Protein AF-A0A653P2T2-F1 (afdb_monomer_lite)

pLDDT: mean 90.84, std 6.9, range [52.91, 98.12]

Sequence (109 aa):
MTDQFEPTPGQPYGKCNDCGAVIDSQADGRKHMSETFEQAKAEGRSKGHSISVLNPSREGRIQNAVDRIVQDAIDDALEDLEDLDLDDDEIGEALVWHSSFRDAWDAKS

Secondary structure (DSSP, 8-state):
--GGGSPPTT--SEEETTT--EE-SHHHHHHHHHHHHHHHHHTT-S----EEESS--HHHHHHHHHHHHHHHHHHHHHHHHHTT---HHHHHHHGGG-HHHHHHHHHH-

Foldseek 3Di:
DPCQLAFDPPAAQWAWPPPGDTHRDPVSVVVQQVVQCVVCVVVVHRHGIDIDGDTHHSVVSVVVVVVVVVVVVLVVVLVVLVVPPDDLVVSLVVCPVVVVSNVVSVVVD

Radius of gyration: 19.9 Å; chains: 1; bounding box: 49×20×48 Å

Structure (mmCIF, N/CA/C/O backbone):
data_AF-A0A653P2T2-F1
#
_entry.id   AF-A0A653P2T2-F1
#
loop_
_atom_site.group_PDB
_atom_site.id
_atom_site.type_symbol
_atom_site.label_atom_id
_atom_site.label_alt_id
_atom_site.label_comp_id
_atom_site.label_asym_id
_atom_site.label_entity_id
_atom_site.label_seq_id
_atom_site.pdbx_PDB_ins_code
_atom_site.Cartn_x
_atom_site.Cartn_y
_atom_site.Cartn_z
_atom_site.occupancy
_atom_site.B_iso_or_equiv
_atom_site.auth_seq_id
_atom_site.auth_comp_id
_atom_site.auth_asym_id
_atom_site.auth_atom_id
_atom_site.pdbx_PDB_model_num
ATOM 1 N N . MET A 1 1 ? -22.996 -1.561 -17.467 1.00 52.91 1 MET A N 1
ATOM 2 C CA . MET A 1 1 ? -22.301 -0.786 -16.418 1.00 52.91 1 MET A CA 1
ATOM 3 C C . MET A 1 1 ? -21.228 -1.687 -15.843 1.00 52.91 1 MET A C 1
ATOM 5 O O . MET A 1 1 ? -21.464 -2.884 -15.757 1.00 52.91 1 MET A O 1
ATOM 9 N N . THR A 1 2 ? -20.033 -1.169 -15.569 1.00 64.19 2 THR A N 1
ATOM 10 C CA . THR A 1 2 ? -18.940 -1.976 -15.011 1.00 64.19 2 THR A CA 1
ATOM 11 C C . THR A 1 2 ? -19.084 -2.030 -13.495 1.00 64.19 2 THR A C 1
ATOM 13 O O . THR A 1 2 ? -18.446 -1.259 -12.780 1.00 64.19 2 THR A O 1
ATOM 16 N N . ASP A 1 3 ? -19.914 -2.958 -13.017 1.00 82.19 3 ASP A N 1
ATOM 17 C CA . ASP A 1 3 ? -20.124 -3.236 -11.586 1.00 82.19 3 ASP A CA 1
ATOM 18 C C . ASP A 1 3 ? -18.815 -3.610 -10.859 1.00 82.19 3 ASP A C 1
ATOM 20 O O . ASP A 1 3 ? -18.741 -3.580 -9.637 1.00 82.19 3 ASP A O 1
ATOM 24 N N . GLN A 1 4 ? -17.747 -3.895 -11.615 1.00 85.44 4 GLN A N 1
ATOM 25 C CA . GLN A 1 4 ? -16.376 -4.120 -11.148 1.00 85.44 4 GLN A CA 1
ATOM 26 C C . GLN A 1 4 ? -15.879 -3.063 -10.148 1.00 85.44 4 GLN A C 1
ATOM 28 O O . GLN A 1 4 ? -15.133 -3.392 -9.219 1.00 85.44 4 GLN A O 1
ATOM 33 N N . PHE A 1 5 ? -16.275 -1.803 -10.337 1.00 93.81 5 PHE A N 1
ATOM 34 C CA . PHE A 1 5 ? -15.829 -0.702 -9.487 1.00 93.81 5 PHE A CA 1
ATOM 35 C C . PHE A 1 5 ? -16.812 -0.360 -8.380 1.00 93.81 5 PHE A C 1
ATOM 37 O O . PHE A 1 5 ? -16.466 0.440 -7.523 1.00 93.81 5 PHE A O 1
ATOM 44 N N . GLU A 1 6 ? -18.005 -0.941 -8.345 1.00 93.69 6 GLU A N 1
ATOM 45 C CA . GLU A 1 6 ? -18.950 -0.620 -7.284 1.00 93.69 6 GLU A CA 1
ATOM 46 C C . GLU A 1 6 ? -18.640 -1.448 -6.025 1.00 93.69 6 GLU A C 1
ATOM 48 O O . GLU A 1 6 ? -18.298 -2.634 -6.118 1.00 93.69 6 GLU A O 1
ATOM 53 N N . PRO A 1 7 ? -18.710 -0.846 -4.824 1.00 92.12 7 PRO A N 1
ATOM 54 C CA . PRO A 1 7 ? -18.633 -1.610 -3.591 1.00 92.12 7 PRO A CA 1
ATOM 55 C C . PRO A 1 7 ? -19.820 -2.571 -3.507 1.00 92.12 7 PRO A C 1
ATOM 57 O O . PRO A 1 7 ? -20.939 -2.242 -3.899 1.00 92.12 7 PRO A O 1
ATOM 60 N N . THR A 1 8 ? -19.596 -3.750 -2.933 1.00 93.62 8 THR A N 1
ATOM 61 C CA . THR A 1 8 ? -20.665 -4.721 -2.708 1.00 93.62 8 THR A CA 1
ATOM 62 C C . THR A 1 8 ? -21.652 -4.145 -1.685 1.00 93.62 8 THR A C 1
ATOM 64 O O . THR A 1 8 ? -21.239 -3.863 -0.555 1.00 93.62 8 THR A O 1
ATOM 67 N N . PRO A 1 9 ? -22.942 -3.958 -2.024 1.00 92.44 9 PRO A N 1
ATOM 68 C CA . PRO A 1 9 ? -23.903 -3.361 -1.103 1.00 92.44 9 PRO A CA 1
ATOM 69 C C . PRO A 1 9 ? -24.032 -4.160 0.201 1.00 92.44 9 PRO A C 1
ATOM 71 O O . PRO A 1 9 ? -24.131 -5.386 0.182 1.00 92.44 9 PRO A O 1
ATOM 74 N N . GLY A 1 10 ? -24.031 -3.461 1.339 1.00 92.31 10 GLY A N 1
ATOM 75 C CA . GLY A 1 10 ? -24.198 -4.061 2.669 1.00 92.31 10 GLY A CA 1
ATOM 76 C C . GLY A 1 10 ? -22.981 -4.821 3.215 1.00 92.31 10 GLY A C 1
ATOM 77 O O . GLY A 1 10 ? -23.077 -5.381 4.303 1.00 92.31 10 GLY A O 1
ATOM 78 N N . GLN A 1 11 ? -21.852 -4.854 2.499 1.00 95.31 11 GLN A N 1
ATOM 79 C CA . GLN A 1 11 ? -20.602 -5.427 3.008 1.00 95.31 11 GLN A CA 1
ATOM 80 C C . GLN A 1 11 ? -19.756 -4.360 3.719 1.00 95.31 11 GLN A C 1
ATOM 82 O O . GLN A 1 11 ? -19.656 -3.240 3.204 1.00 95.31 11 GLN A O 1
ATOM 87 N N . PRO A 1 12 ? -19.108 -4.697 4.850 1.00 96.50 12 PRO A N 1
ATOM 88 C CA . PRO A 1 12 ? -18.265 -3.757 5.579 1.00 96.50 12 PRO A CA 1
ATOM 89 C C . PRO A 1 12 ? -17.037 -3.371 4.754 1.00 96.50 12 PRO A C 1
ATOM 91 O O . PRO A 1 12 ? -16.487 -4.192 4.017 1.00 96.50 12 PRO A O 1
ATOM 94 N N . TYR A 1 13 ? -16.570 -2.134 4.917 1.00 96.00 13 TYR A N 1
ATOM 95 C CA . TYR A 1 13 ? -15.340 -1.645 4.298 1.00 96.00 13 TYR A CA 1
ATOM 96 C C . TYR A 1 13 ? -14.130 -2.533 4.613 1.00 96.00 13 TYR A C 1
ATOM 98 O O . TYR A 1 13 ? -13.331 -2.829 3.722 1.00 96.00 13 TYR A O 1
ATOM 106 N N . GLY A 1 14 ? -13.986 -2.985 5.859 1.00 97.06 14 GLY A N 1
ATOM 107 C CA . GLY A 1 14 ? -12.842 -3.794 6.256 1.00 97.06 14 GLY A CA 1
ATOM 108 C C . GLY A 1 14 ? -12.950 -4.414 7.639 1.00 97.06 14 GLY A C 1
ATOM 109 O O . GLY A 1 14 ? -13.992 -4.378 8.295 1.00 97.06 14 GLY A O 1
ATOM 110 N N . LYS A 1 15 ? -11.836 -4.989 8.084 1.00 98.12 15 LYS A N 1
ATOM 111 C CA . LYS A 1 15 ? -11.698 -5.599 9.404 1.00 98.12 15 LYS A CA 1
ATOM 112 C C . LYS A 1 15 ? -10.334 -5.271 9.997 1.00 98.12 15 LYS A C 1
ATOM 114 O O . LYS A 1 15 ? -9.321 -5.370 9.312 1.00 98.12 15 LYS A O 1
ATOM 119 N N . CYS A 1 16 ? -10.303 -4.921 11.276 1.00 97.81 16 CYS A N 1
ATOM 120 C CA . CYS A 1 16 ? -9.063 -4.814 12.032 1.00 97.81 16 CYS A CA 1
ATOM 121 C C . CYS A 1 16 ? -8.447 -6.206 12.248 1.00 97.81 16 CYS A C 1
ATOM 123 O O . CYS A 1 16 ? -9.113 -7.105 12.770 1.00 97.81 16 CYS A O 1
ATOM 125 N N . ASN A 1 17 ? -7.179 -6.383 11.888 1.00 97.56 17 ASN A N 1
ATOM 126 C CA . ASN A 1 17 ? -6.481 -7.661 12.028 1.00 97.56 17 ASN A CA 1
ATOM 127 C C . ASN A 1 17 ? -6.117 -7.965 13.486 1.00 97.56 17 ASN A C 1
ATOM 129 O O . ASN A 1 17 ? -6.061 -9.128 13.870 1.00 97.56 17 ASN A O 1
ATOM 133 N N . ASP A 1 18 ? -5.920 -6.926 14.296 1.00 96.88 18 ASP A N 1
ATOM 134 C CA . ASP A 1 18 ? -5.431 -7.054 15.670 1.00 96.88 18 ASP A CA 1
ATOM 135 C C . ASP A 1 18 ? -6.557 -7.314 16.677 1.00 96.88 18 ASP A C 1
ATOM 137 O O . ASP A 1 18 ? -6.431 -8.164 17.554 1.00 96.88 18 ASP A O 1
ATOM 141 N N . CYS A 1 19 ? -7.686 -6.607 16.547 1.00 96.38 19 CYS A N 1
ATOM 142 C CA . CYS A 1 19 ? -8.804 -6.711 17.495 1.00 96.38 19 CYS A CA 1
ATOM 143 C C . CYS A 1 19 ? -10.095 -7.277 16.890 1.00 96.38 19 CYS A C 1
ATOM 145 O O . CYS A 1 19 ? -11.089 -7.439 17.592 1.00 96.38 19 CYS A O 1
ATOM 147 N N . GLY A 1 20 ? -10.111 -7.563 15.587 1.00 97.19 20 GLY A N 1
ATOM 148 C CA . GLY A 1 20 ? -11.265 -8.148 14.910 1.00 97.19 20 GLY A CA 1
ATOM 149 C C . GLY A 1 20 ? -12.442 -7.200 14.661 1.00 97.19 20 GLY A C 1
ATOM 150 O O . GLY A 1 20 ? -13.447 -7.659 14.121 1.00 97.19 20 GLY A O 1
ATOM 151 N N . ALA A 1 21 ? -12.327 -5.913 15.014 1.00 97.38 21 ALA A N 1
ATOM 152 C CA . ALA A 1 21 ? -13.363 -4.910 14.773 1.00 97.38 21 ALA A CA 1
ATOM 153 C C . ALA A 1 21 ? -13.775 -4.868 13.295 1.00 97.38 21 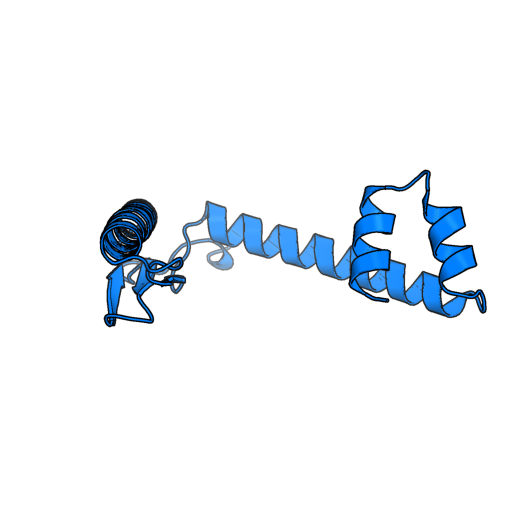ALA A C 1
ATOM 155 O O . ALA A 1 21 ? -12.920 -4.830 12.406 1.00 97.38 21 ALA A O 1
ATOM 156 N N . VAL A 1 22 ? -15.085 -4.867 13.051 1.00 97.81 22 VAL A N 1
ATOM 157 C CA . VAL A 1 22 ? -15.665 -4.654 11.723 1.00 97.81 22 VAL A CA 1
ATOM 158 C C . VAL A 1 22 ? -15.711 -3.155 11.465 1.00 97.81 22 VAL A C 1
ATOM 160 O O . VAL A 1 22 ? -16.100 -2.383 12.338 1.00 97.81 22 VAL A O 1
ATOM 163 N N . ILE A 1 23 ? -15.268 -2.754 10.280 1.00 97.50 23 ILE A N 1
ATOM 164 C CA . ILE A 1 23 ? -15.152 -1.361 9.874 1.00 97.50 23 ILE A CA 1
ATOM 165 C C . ILE A 1 23 ? -16.138 -1.133 8.736 1.00 97.50 23 ILE A C 1
ATOM 167 O O . ILE A 1 23 ? -15.965 -1.701 7.659 1.00 97.50 23 ILE A O 1
ATOM 171 N N . ASP A 1 24 ? -17.154 -0.306 8.964 1.00 95.00 24 ASP A N 1
ATOM 172 C CA . ASP A 1 24 ? -18.239 -0.103 7.998 1.00 95.00 24 ASP A CA 1
ATOM 173 C C . ASP A 1 24 ? -17.858 0.870 6.880 1.00 95.00 24 ASP A C 1
ATOM 175 O O . ASP A 1 24 ? -18.276 0.695 5.735 1.00 95.00 24 ASP A O 1
ATOM 179 N N . SER A 1 25 ? -17.014 1.862 7.177 1.00 94.38 25 SER A N 1
ATOM 180 C CA . SER A 1 25 ? -16.584 2.872 6.210 1.00 94.38 25 SER A CA 1
ATOM 181 C C . SER A 1 25 ? -15.081 3.153 6.253 1.00 94.38 25 SER A C 1
ATOM 183 O O . SER A 1 25 ? -14.390 2.895 7.239 1.00 94.38 25 SER A O 1
ATOM 185 N N . GLN A 1 26 ? -14.557 3.759 5.184 1.00 93.00 26 GLN A N 1
ATOM 186 C CA . GLN A 1 26 ? -13.168 4.225 5.155 1.00 93.00 26 GLN A CA 1
ATOM 187 C C . GLN A 1 26 ? -12.883 5.255 6.262 1.00 93.00 26 GLN A C 1
ATOM 189 O O . GLN A 1 26 ? -11.793 5.255 6.837 1.00 93.00 26 GLN A O 1
ATOM 194 N N . ALA A 1 27 ? -13.853 6.123 6.568 1.00 94.69 27 ALA A N 1
ATOM 195 C CA . ALA A 1 27 ? -13.720 7.128 7.617 1.00 94.69 27 ALA A CA 1
ATOM 196 C C . ALA A 1 27 ? -13.570 6.470 8.997 1.00 94.69 27 ALA A C 1
ATOM 198 O O . ALA A 1 27 ? -12.670 6.840 9.753 1.00 94.69 27 ALA A O 1
ATOM 199 N N . ASP A 1 28 ? -14.371 5.439 9.279 1.00 95.69 28 ASP A N 1
ATOM 200 C CA . ASP A 1 28 ? -14.271 4.664 10.520 1.00 95.69 28 ASP A CA 1
ATOM 201 C C . ASP A 1 28 ? -12.939 3.922 10.606 1.00 95.69 28 ASP A C 1
ATOM 203 O O . ASP A 1 28 ? -12.318 3.882 11.665 1.00 95.69 28 ASP A O 1
ATOM 207 N N . GLY A 1 29 ? -12.442 3.406 9.479 1.00 94.88 29 GLY A N 1
ATOM 208 C CA . GLY A 1 29 ? -11.128 2.772 9.417 1.00 94.88 29 GLY A CA 1
ATOM 209 C C . GLY A 1 29 ? -9.998 3.740 9.759 1.00 94.88 29 GLY A C 1
ATOM 210 O O . GLY A 1 29 ? -9.148 3.427 10.589 1.00 94.88 29 GLY A O 1
ATOM 211 N N . ARG A 1 30 ? -10.008 4.948 9.178 1.00 95.12 30 ARG A N 1
ATOM 212 C CA . ARG A 1 30 ? -9.021 5.998 9.493 1.00 95.12 30 ARG A CA 1
ATOM 213 C C . ARG A 1 30 ? -9.079 6.402 10.962 1.00 95.12 30 ARG A C 1
ATOM 215 O O . ARG A 1 30 ? -8.036 6.534 11.598 1.00 95.12 30 ARG A O 1
ATOM 222 N N . LYS A 1 31 ? -10.289 6.561 11.499 1.00 97.38 31 LYS A N 1
ATOM 223 C CA . LYS A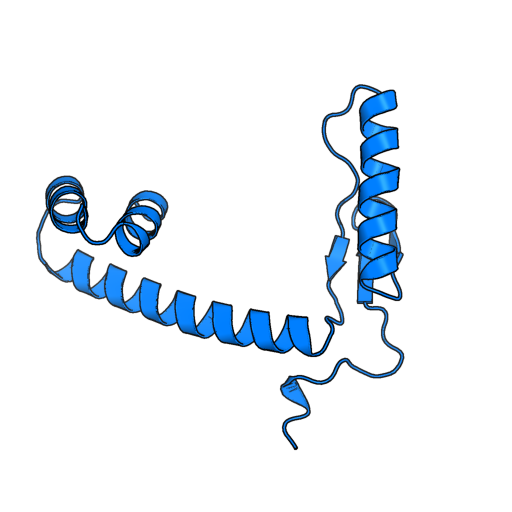 1 31 ? -10.503 6.876 12.910 1.00 97.38 31 LYS A CA 1
ATOM 224 C C . LYS A 1 31 ? -9.944 5.774 13.814 1.00 97.38 31 LYS A C 1
ATOM 226 O O . LYS A 1 31 ? -9.127 6.072 14.677 1.00 97.38 31 LYS A O 1
ATOM 231 N N . HIS A 1 32 ? -10.295 4.515 13.557 1.00 97.19 32 HIS A N 1
ATOM 232 C CA . HIS A 1 32 ? -9.812 3.357 14.315 1.00 97.19 32 HIS A CA 1
ATOM 233 C C . HIS A 1 32 ? -8.281 3.253 14.305 1.00 97.19 32 HIS A C 1
ATOM 235 O O . HIS A 1 32 ? -7.658 3.060 15.347 1.00 97.19 32 HIS A O 1
ATOM 241 N N . MET A 1 33 ? -7.649 3.432 13.142 1.00 96.44 33 MET A N 1
ATOM 242 C CA . MET A 1 33 ? -6.184 3.441 13.023 1.00 96.44 33 MET A CA 1
ATOM 243 C C . MET A 1 33 ? -5.555 4.573 13.842 1.00 96.44 33 MET A C 1
ATOM 245 O O . MET A 1 33 ? -4.586 4.342 14.560 1.00 96.44 33 MET A O 1
ATOM 249 N N . SER A 1 34 ? -6.119 5.781 13.772 1.00 96.81 34 SER A N 1
ATOM 250 C CA . SER A 1 34 ? -5.624 6.935 14.529 1.00 96.81 34 SER A CA 1
ATOM 251 C C . SER A 1 34 ? -5.760 6.732 16.038 1.00 96.81 34 SER A C 1
ATOM 253 O O . SER A 1 34 ? -4.810 6.979 16.774 1.00 96.81 34 SER A O 1
ATOM 255 N N . GLU A 1 35 ? -6.917 6.268 16.511 1.00 97.31 35 GLU A N 1
ATOM 256 C CA . GLU A 1 35 ? -7.177 6.054 17.941 1.00 97.31 35 GLU A CA 1
ATOM 257 C C . GLU A 1 35 ? -6.273 4.957 18.512 1.00 97.31 35 GLU A C 1
ATOM 259 O O . GLU A 1 35 ? -5.665 5.123 19.570 1.00 97.31 35 GLU A O 1
ATOM 264 N N . THR A 1 36 ? -6.120 3.852 17.782 1.00 96.94 36 THR A N 1
ATOM 265 C CA . THR A 1 36 ? -5.285 2.724 18.220 1.00 96.94 36 THR A CA 1
ATOM 266 C C . THR A 1 36 ? -3.794 3.039 18.143 1.00 96.94 36 THR A C 1
ATOM 268 O O . THR A 1 36 ? -3.018 2.517 18.944 1.00 96.94 36 THR A O 1
ATOM 271 N N . PHE A 1 37 ? -3.378 3.918 17.229 1.00 96.75 37 PHE A N 1
ATOM 272 C CA . PHE A 1 37 ? -2.015 4.439 17.187 1.00 96.75 37 PHE A CA 1
ATOM 273 C C . PHE A 1 37 ? -1.710 5.358 18.375 1.00 96.75 37 PHE A C 1
ATOM 275 O O . PHE A 1 37 ? -0.684 5.177 19.028 1.00 96.75 37 PHE A O 1
ATOM 282 N N . GLU A 1 38 ? -2.602 6.294 18.710 1.00 96.69 38 GLU A N 1
ATOM 283 C CA . GLU A 1 38 ? -2.417 7.167 19.878 1.00 96.69 38 GLU A CA 1
ATOM 284 C C . GLU A 1 38 ? -2.398 6.368 21.187 1.00 96.69 38 GLU A C 1
ATOM 286 O O . GLU A 1 38 ? -1.559 6.614 22.055 1.00 96.69 38 GLU A O 1
ATOM 291 N N . GLN A 1 39 ? -3.250 5.345 21.304 1.00 95.25 39 GLN A N 1
ATOM 292 C CA . GLN A 1 39 ? -3.201 4.419 22.433 1.00 95.25 39 GLN A CA 1
ATOM 293 C C . GLN A 1 39 ? -1.859 3.675 22.498 1.00 95.25 39 GLN A C 1
ATOM 295 O O . GLN A 1 39 ? -1.219 3.643 23.548 1.00 95.25 39 GLN A O 1
ATOM 300 N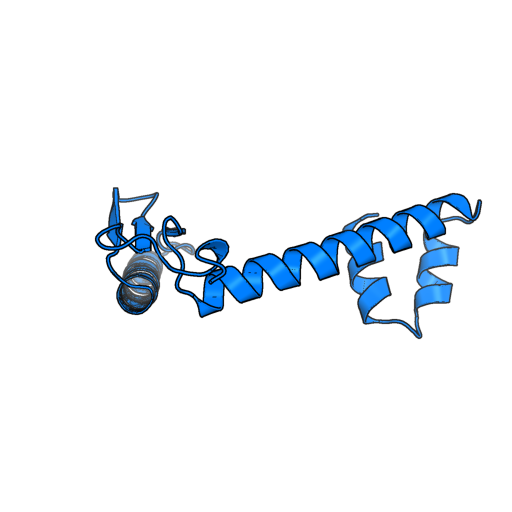 N . ALA A 1 40 ? -1.411 3.096 21.380 1.00 95.44 40 ALA A N 1
ATOM 301 C CA . ALA A 1 40 ? -0.131 2.399 21.313 1.00 95.44 40 ALA A CA 1
ATOM 302 C C . ALA A 1 40 ? 1.026 3.308 21.745 1.00 95.44 40 ALA A C 1
ATOM 304 O O . ALA A 1 40 ? 1.868 2.903 22.544 1.00 95.44 40 ALA A O 1
ATOM 305 N N . LYS A 1 41 ? 1.020 4.561 21.287 1.00 95.69 41 LYS A N 1
ATOM 306 C CA . LYS A 1 41 ? 2.015 5.570 21.642 1.00 95.69 41 LYS A CA 1
ATOM 307 C C . LYS A 1 41 ? 2.007 5.896 23.137 1.00 95.69 41 LYS A C 1
ATOM 309 O O . LYS A 1 41 ? 3.078 5.975 23.736 1.00 95.69 41 LYS A O 1
ATOM 314 N N . ALA A 1 42 ? 0.832 6.043 23.751 1.00 95.12 42 ALA A N 1
ATOM 315 C CA . ALA A 1 42 ? 0.702 6.254 25.196 1.00 95.12 42 ALA A CA 1
ATOM 316 C C . ALA A 1 42 ? 1.245 5.067 26.018 1.00 95.12 42 ALA A C 1
ATOM 318 O O . ALA A 1 42 ? 1.750 5.253 27.123 1.00 95.12 42 ALA A O 1
ATOM 319 N N . GLU A 1 43 ? 1.199 3.859 25.454 1.00 94.94 43 GLU A N 1
ATOM 320 C CA . GLU A 1 43 ? 1.744 2.625 26.033 1.00 94.94 43 GLU A CA 1
ATOM 321 C C . GLU A 1 43 ? 3.225 2.375 25.670 1.00 94.94 43 GLU A C 1
ATOM 323 O O . GLU A 1 43 ? 3.779 1.330 26.010 1.00 94.94 43 GLU A O 1
ATOM 328 N N . GLY A 1 44 ? 3.887 3.304 24.969 1.00 94.50 44 GLY A N 1
ATOM 329 C CA . GLY A 1 44 ? 5.288 3.170 24.549 1.00 94.50 44 GLY A CA 1
ATOM 330 C C . GLY A 1 44 ? 5.518 2.225 23.361 1.00 94.50 44 GLY A C 1
ATOM 331 O O . GLY A 1 44 ? 6.656 1.846 23.083 1.00 94.50 44 GLY A O 1
ATOM 332 N N . ARG A 1 45 ? 4.459 1.841 22.642 1.00 93.44 45 ARG A N 1
ATOM 333 C CA . ARG A 1 45 ? 4.522 1.043 21.410 1.00 93.44 45 ARG A CA 1
ATOM 334 C C . ARG A 1 45 ? 4.593 1.956 20.185 1.00 93.44 45 ARG A C 1
ATOM 336 O O . ARG A 1 45 ? 3.995 3.025 20.145 1.00 93.44 45 ARG A O 1
ATOM 343 N N . SER A 1 46 ? 5.296 1.503 19.148 1.00 88.75 46 SER A N 1
ATOM 344 C CA . SER A 1 46 ? 5.479 2.254 17.895 1.00 88.75 46 SER A CA 1
ATOM 345 C C . SER A 1 46 ? 4.431 1.956 16.820 1.00 88.75 46 SER A C 1
ATOM 347 O O . SER A 1 46 ? 4.445 2.591 15.767 1.00 88.75 46 SER A O 1
ATOM 349 N N . LYS A 1 47 ? 3.536 0.985 17.048 1.00 91.19 47 LYS A N 1
ATOM 350 C CA . LYS A 1 47 ? 2.560 0.517 16.055 1.00 91.19 47 LYS A CA 1
ATOM 351 C C . LYS A 1 47 ? 1.152 0.444 16.645 1.00 91.19 47 LYS A C 1
ATOM 353 O O . LYS A 1 47 ? 0.953 -0.182 17.688 1.00 91.19 47 LYS A O 1
ATOM 358 N N . GLY A 1 48 ? 0.206 1.077 15.949 1.00 93.62 48 GLY A N 1
ATOM 359 C CA . GLY A 1 48 ? -1.233 0.917 16.166 1.00 93.62 48 GLY A CA 1
ATOM 360 C C . GLY A 1 48 ? -1.753 -0.385 15.557 1.00 93.62 48 GLY A C 1
ATOM 361 O O . GLY A 1 48 ? -0.968 -1.237 15.136 1.00 93.62 48 GLY A O 1
ATOM 362 N N . HIS A 1 49 ? -3.074 -0.535 15.508 1.00 96.75 49 HIS A N 1
ATOM 363 C CA . HIS A 1 49 ? -3.683 -1.666 14.812 1.00 96.75 49 HIS A CA 1
ATOM 364 C C . HIS A 1 49 ? -3.484 -1.559 13.292 1.00 96.75 49 HIS A C 1
ATOM 366 O O . HIS A 1 49 ? -3.049 -0.534 12.777 1.00 96.75 49 HIS A O 1
ATOM 372 N N . SER A 1 50 ? -3.820 -2.627 12.579 1.00 96.06 50 SER A N 1
ATOM 373 C CA . SER A 1 50 ? -3.819 -2.743 11.126 1.00 96.06 50 SER A CA 1
ATOM 374 C C . SER A 1 50 ? -5.201 -3.172 10.627 1.00 96.06 50 SER A C 1
ATOM 376 O O . SER A 1 50 ? -5.913 -3.924 11.295 1.00 96.06 50 SER A O 1
ATOM 378 N N . ILE A 1 51 ? -5.606 -2.690 9.449 1.00 97.06 51 ILE A N 1
ATOM 379 C CA . ILE A 1 51 ? -6.908 -3.001 8.842 1.00 97.06 51 ILE A CA 1
ATOM 380 C C . ILE A 1 51 ? -6.697 -3.702 7.505 1.00 97.06 51 ILE A C 1
ATOM 382 O O . ILE A 1 51 ? -5.967 -3.211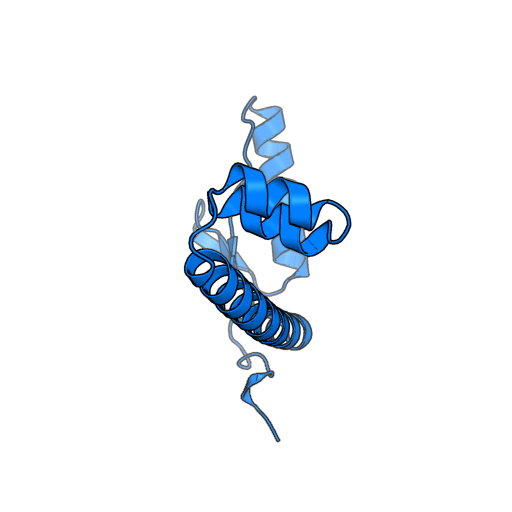 6.649 1.00 97.06 51 ILE A O 1
ATOM 386 N N . SER A 1 52 ? -7.410 -4.808 7.306 1.00 96.69 52 SER A N 1
ATOM 387 C CA . SER A 1 52 ? -7.622 -5.408 5.992 1.00 96.69 52 SER A CA 1
ATOM 388 C C . SER A 1 52 ? -8.843 -4.774 5.333 1.00 96.69 52 SER A C 1
ATOM 390 O O . SER A 1 52 ? -9.954 -4.848 5.867 1.00 96.69 52 SER A O 1
ATOM 392 N N . VAL A 1 53 ? -8.644 -4.142 4.177 1.00 95.94 53 VAL A N 1
ATOM 393 C CA . VAL A 1 53 ? -9.731 -3.582 3.365 1.00 95.94 53 VAL A CA 1
ATOM 394 C C . VAL A 1 53 ? -10.376 -4.710 2.562 1.00 95.94 53 VAL A C 1
ATOM 396 O O . VAL A 1 53 ? -9.697 -5.411 1.819 1.00 95.94 53 VAL A O 1
ATOM 399 N N . LEU A 1 54 ? -11.685 -4.892 2.728 1.00 95.62 54 LEU A N 1
ATOM 400 C CA . LEU A 1 54 ? -12.460 -5.985 2.128 1.00 95.62 54 LEU A CA 1
ATOM 401 C C . LEU A 1 54 ? -13.423 -5.481 1.050 1.00 95.62 54 LEU A C 1
ATOM 403 O O . LEU A 1 54 ? -13.604 -6.131 0.023 1.00 95.62 54 LEU A O 1
ATOM 407 N N . ASN A 1 55 ? -14.027 -4.312 1.268 1.00 95.81 55 ASN A N 1
ATOM 408 C CA . ASN A 1 55 ? -14.975 -3.701 0.345 1.00 95.81 55 ASN A CA 1
ATOM 409 C C . ASN A 1 55 ? -14.617 -2.225 0.106 1.00 95.81 55 ASN A C 1
ATOM 411 O O . ASN A 1 55 ? -15.258 -1.327 0.659 1.00 95.81 55 ASN A O 1
ATOM 415 N N . PRO A 1 56 ? -13.562 -1.954 -0.681 1.00 93.44 56 PRO A N 1
ATOM 416 C CA . PRO A 1 56 ? -13.138 -0.590 -0.955 1.00 93.44 56 PRO A CA 1
ATOM 417 C C . PRO A 1 56 ? -14.237 0.201 -1.670 1.00 93.44 56 PRO A C 1
ATOM 419 O O . PRO A 1 56 ? -15.059 -0.362 -2.402 1.00 93.44 56 PRO A O 1
ATOM 422 N N . SER A 1 57 ? -14.213 1.521 -1.470 1.00 92.19 57 SER A N 1
ATOM 423 C CA . SER A 1 57 ? -15.071 2.456 -2.194 1.00 92.19 57 SER A CA 1
ATOM 424 C C . SER A 1 57 ? -14.825 2.370 -3.699 1.00 92.19 57 SER A C 1
ATOM 426 O O . SER A 1 57 ? -13.805 1.850 -4.155 1.00 92.19 57 SER A O 1
ATOM 428 N N . ARG A 1 58 ? -15.739 2.950 -4.480 1.00 92.44 58 ARG A N 1
ATOM 429 C CA . ARG A 1 58 ? -15.578 3.038 -5.931 1.00 92.44 58 ARG A CA 1
ATOM 430 C C . ARG A 1 58 ? -14.262 3.685 -6.346 1.00 92.44 58 ARG A C 1
ATOM 432 O O . ARG A 1 58 ? -13.562 3.167 -7.208 1.00 92.44 58 ARG A O 1
ATOM 439 N N . GLU A 1 59 ? -13.915 4.791 -5.698 1.00 91.50 59 GLU A N 1
ATOM 440 C CA . GLU A 1 59 ? -12.637 5.474 -5.894 1.00 91.50 59 GLU A CA 1
ATOM 441 C C . GLU A 1 59 ? -11.452 4.554 -5.576 1.00 91.50 59 GLU A C 1
ATOM 443 O O . GLU A 1 59 ? -10.560 4.415 -6.404 1.00 91.50 59 GLU A O 1
ATOM 448 N N . GLY A 1 60 ? -11.485 3.839 -4.445 1.00 90.88 60 GLY A N 1
ATOM 449 C CA . GLY A 1 60 ? -10.422 2.898 -4.080 1.00 90.88 60 GLY A CA 1
ATOM 450 C C . GLY A 1 60 ? -10.283 1.729 -5.059 1.00 90.88 60 GLY A C 1
ATOM 451 O O . GLY A 1 60 ? -9.175 1.307 -5.365 1.00 90.88 60 GLY A O 1
ATOM 452 N N . ARG A 1 61 ? -11.393 1.221 -5.607 1.00 93.62 61 ARG A N 1
ATOM 453 C CA . ARG A 1 61 ? -11.373 0.167 -6.637 1.00 93.62 61 ARG A CA 1
ATOM 454 C C . ARG A 1 61 ? -10.777 0.658 -7.951 1.00 93.62 61 ARG A C 1
ATOM 456 O O . ARG A 1 61 ? -10.052 -0.095 -8.594 1.00 93.62 61 ARG A O 1
ATOM 463 N N . ILE A 1 62 ? -11.087 1.893 -8.343 1.00 92.88 62 ILE A N 1
ATOM 464 C CA . ILE A 1 62 ? -10.504 2.522 -9.533 1.00 92.88 62 ILE A CA 1
ATOM 465 C C . ILE A 1 62 ? -9.012 2.732 -9.328 1.00 92.88 62 ILE A C 1
ATOM 467 O O . ILE A 1 62 ? -8.241 2.318 -10.185 1.00 92.88 62 ILE A O 1
ATOM 471 N N . GLN A 1 63 ? -8.614 3.302 -8.190 1.00 91.31 63 GLN A N 1
ATOM 472 C CA . GLN A 1 63 ? -7.208 3.521 -7.874 1.00 91.31 63 GLN A CA 1
ATOM 473 C C . GLN A 1 63 ? -6.431 2.203 -7.916 1.00 91.31 63 GLN A C 1
ATOM 475 O O . GLN A 1 63 ? -5.482 2.102 -8.674 1.00 91.31 63 GLN A O 1
ATOM 480 N N . ASN A 1 64 ? -6.916 1.150 -7.249 1.00 91.31 64 ASN A N 1
ATOM 481 C CA . ASN A 1 64 ? -6.275 -0.169 -7.284 1.00 91.31 64 ASN A CA 1
ATOM 482 C C . ASN A 1 64 ? -6.142 -0.746 -8.705 1.00 91.31 64 ASN A C 1
ATOM 484 O O . ASN A 1 64 ? -5.201 -1.483 -8.989 1.00 91.31 64 ASN A O 1
ATOM 488 N N . ALA A 1 65 ? -7.112 -0.484 -9.586 1.00 92.69 65 ALA A N 1
ATOM 489 C CA . ALA A 1 65 ? -7.052 -0.950 -10.967 1.00 92.69 65 ALA A CA 1
ATOM 490 C C . ALA A 1 65 ? -6.030 -0.157 -11.790 1.00 92.69 65 ALA A C 1
ATOM 492 O O . ALA A 1 65 ? -5.302 -0.754 -12.576 1.00 92.69 65 ALA A O 1
ATOM 493 N N . VAL A 1 66 ? -5.967 1.161 -11.591 1.00 91.94 66 VAL A N 1
ATOM 494 C CA . VAL A 1 66 ? -4.960 2.027 -12.214 1.00 91.94 66 VAL A CA 1
ATOM 495 C C . VAL A 1 66 ? -3.566 1.661 -11.715 1.00 91.94 66 VAL A C 1
ATOM 497 O O . VAL A 1 66 ? -2.686 1.450 -12.537 1.00 91.94 66 VAL A O 1
ATOM 500 N N . ASP A 1 67 ? -3.389 1.511 -10.402 1.00 90.69 67 ASP A N 1
ATOM 501 C CA . ASP A 1 67 ? -2.112 1.146 -9.783 1.00 90.69 67 ASP A CA 1
ATOM 502 C C . ASP A 1 67 ? -1.593 -0.178 -10.334 1.00 90.69 67 ASP A C 1
ATOM 504 O O . ASP A 1 67 ? -0.419 -0.273 -10.662 1.00 90.69 67 ASP A O 1
ATOM 508 N N . ARG A 1 68 ? -2.468 -1.179 -10.514 1.00 91.69 68 ARG A N 1
ATOM 509 C CA . ARG A 1 68 ? -2.077 -2.446 -11.141 1.00 91.69 68 ARG A CA 1
ATOM 510 C C . ARG A 1 68 ? -1.583 -2.244 -12.570 1.00 91.69 68 ARG A C 1
ATOM 512 O O . ARG A 1 68 ? -0.521 -2.733 -12.897 1.00 91.69 68 ARG A O 1
ATOM 519 N N . ILE A 1 69 ? -2.323 -1.508 -13.400 1.00 93.81 69 ILE A N 1
ATOM 520 C CA . ILE A 1 69 ? -1.927 -1.266 -14.798 1.00 93.81 69 ILE A CA 1
ATOM 521 C C . ILE A 1 69 ? -0.586 -0.529 -14.868 1.00 93.81 69 ILE A C 1
ATOM 523 O O . ILE A 1 69 ? 0.239 -0.823 -15.726 1.00 93.81 69 ILE A O 1
ATOM 527 N N . VAL A 1 70 ? -0.387 0.453 -13.988 1.00 89.44 70 VAL A N 1
ATOM 528 C CA . VAL A 1 70 ? 0.864 1.210 -13.918 1.00 89.44 70 VAL A CA 1
ATOM 529 C C . VAL A 1 70 ? 2.006 0.314 -13.449 1.00 89.44 70 VAL A C 1
ATOM 531 O O . VAL A 1 70 ? 3.072 0.371 -14.049 1.00 89.44 70 VAL A O 1
ATOM 534 N N . GLN A 1 71 ? 1.785 -0.512 -12.424 1.00 89.00 71 GLN A N 1
ATOM 535 C CA . G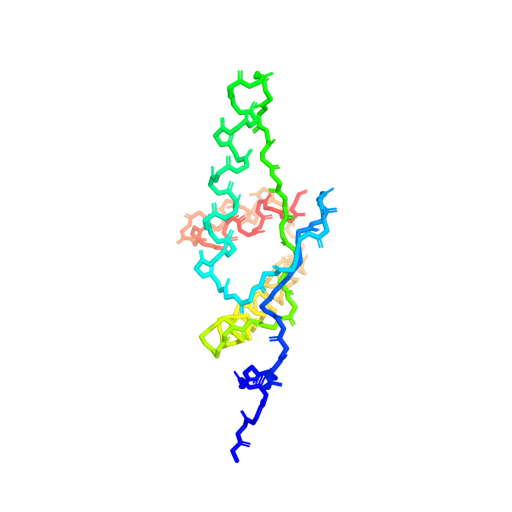LN A 1 71 ? 2.797 -1.434 -11.920 1.00 89.00 71 GLN A CA 1
ATOM 536 C C . GLN A 1 71 ? 3.169 -2.483 -12.967 1.00 89.00 71 GLN A C 1
ATOM 538 O O . GLN A 1 71 ? 4.351 -2.653 -13.215 1.00 89.00 71 GLN A O 1
ATOM 543 N N . ASP A 1 72 ? 2.188 -3.097 -13.634 1.00 91.81 72 ASP A N 1
ATOM 544 C CA . ASP A 1 72 ? 2.430 -4.070 -14.705 1.00 91.81 72 ASP A CA 1
ATOM 545 C C . ASP A 1 72 ? 3.300 -3.439 -15.814 1.00 91.81 72 ASP A C 1
ATOM 547 O O . ASP A 1 72 ? 4.276 -4.029 -16.256 1.00 91.81 72 ASP A O 1
ATOM 551 N N . ALA A 1 73 ? 3.014 -2.191 -16.210 1.00 91.62 73 ALA A N 1
ATOM 552 C CA . ALA A 1 73 ? 3.807 -1.484 -17.219 1.00 91.62 73 ALA A CA 1
ATOM 553 C C . ALA A 1 73 ? 5.223 -1.104 -16.746 1.00 91.62 73 ALA A C 1
ATOM 555 O O . ALA A 1 73 ? 6.132 -0.986 -17.567 1.00 91.62 73 ALA A O 1
ATOM 556 N N . ILE A 1 74 ? 5.406 -0.850 -15.447 1.00 88.69 74 ILE A N 1
ATOM 557 C CA . ILE A 1 74 ? 6.732 -0.640 -14.858 1.00 88.69 74 ILE A CA 1
ATOM 558 C C . ILE A 1 74 ? 7.493 -1.962 -14.863 1.00 88.69 74 ILE A C 1
ATOM 560 O O . ILE A 1 74 ? 8.626 -1.981 -15.324 1.00 88.69 74 ILE A O 1
ATOM 564 N N . ASP A 1 75 ? 6.872 -3.047 -14.406 1.00 88.81 75 ASP A N 1
ATOM 565 C CA . ASP A 1 75 ? 7.489 -4.370 -14.328 1.00 88.81 75 ASP A CA 1
ATOM 566 C C . ASP A 1 75 ? 7.930 -4.851 -15.719 1.00 88.81 75 ASP A C 1
ATOM 568 O O . ASP A 1 75 ? 9.095 -5.210 -15.876 1.00 88.81 75 ASP A O 1
ATOM 572 N N . ASP A 1 76 ? 7.069 -4.726 -16.738 1.00 92.12 76 ASP A N 1
ATOM 573 C CA . ASP A 1 76 ? 7.402 -5.030 -18.140 1.00 92.12 76 ASP A CA 1
ATOM 574 C C . ASP A 1 76 ? 8.639 -4.237 -18.612 1.00 92.12 76 ASP A C 1
ATOM 576 O O . ASP A 1 76 ? 9.557 -4.778 -19.223 1.00 92.12 76 ASP A O 1
ATOM 580 N N . ALA A 1 77 ? 8.699 -2.938 -18.301 1.00 89.75 77 ALA A N 1
ATOM 581 C CA . ALA A 1 77 ? 9.828 -2.096 -18.690 1.00 89.75 77 ALA A CA 1
ATOM 582 C C . ALA A 1 77 ? 11.115 -2.436 -17.921 1.00 89.75 77 ALA A C 1
ATOM 584 O O . ALA A 1 77 ? 12.207 -2.282 -18.464 1.00 89.75 77 ALA A O 1
ATOM 585 N N . LEU A 1 78 ? 11.011 -2.867 -16.660 1.00 87.38 78 LEU A N 1
ATOM 586 C CA . LEU A 1 78 ? 12.160 -3.325 -15.878 1.00 87.38 78 LEU A CA 1
ATOM 587 C C . LEU A 1 78 ? 12.677 -4.674 -16.399 1.00 87.38 78 LEU A C 1
ATOM 589 O O . LEU A 1 78 ? 13.884 -4.887 -16.384 1.00 87.38 78 LEU A O 1
ATOM 593 N N . GLU A 1 79 ? 11.799 -5.570 -16.858 1.00 89.81 79 GLU A N 1
ATOM 594 C CA . GLU A 1 79 ? 12.190 -6.817 -17.538 1.00 89.81 79 GLU A CA 1
ATOM 595 C C . GLU A 1 79 ? 12.925 -6.525 -18.859 1.00 89.81 79 GLU A C 1
ATOM 597 O O . GLU A 1 79 ? 14.005 -7.065 -19.089 1.00 89.81 79 GLU A O 1
ATOM 602 N N . ASP A 1 80 ? 12.424 -5.590 -19.675 1.00 91.44 80 ASP A N 1
ATOM 603 C CA . ASP A 1 80 ? 13.098 -5.164 -20.913 1.00 91.44 80 ASP A CA 1
ATOM 604 C C . ASP A 1 80 ? 14.516 -4.602 -20.660 1.00 91.44 80 ASP A C 1
ATOM 606 O O . ASP A 1 80 ? 15.399 -4.726 -21.512 1.00 91.44 80 ASP A O 1
ATOM 610 N N . LEU A 1 81 ? 14.744 -3.954 -19.509 1.00 88.25 81 LEU A N 1
ATOM 611 C CA . LEU A 1 81 ? 16.062 -3.433 -19.124 1.00 88.25 81 LEU A CA 1
ATOM 612 C C . LEU A 1 81 ? 17.034 -4.544 -18.709 1.00 88.25 81 LEU A C 1
ATOM 614 O O . LEU A 1 81 ? 18.214 -4.457 -19.043 1.00 88.25 81 LEU A O 1
ATOM 618 N N . GLU A 1 82 ? 16.555 -5.585 -18.025 1.00 87.50 82 GLU A N 1
ATOM 619 C CA . GLU A 1 82 ? 17.370 -6.750 -17.644 1.00 87.50 82 GLU A CA 1
ATOM 620 C C . GLU A 1 82 ? 17.888 -7.517 -18.871 1.00 87.50 82 GLU A C 1
ATOM 622 O O . GLU A 1 82 ? 18.985 -8.077 -18.845 1.00 87.50 82 GLU A O 1
ATOM 627 N N . ASP A 1 83 ? 17.149 -7.479 -19.980 1.00 91.00 83 ASP A N 1
ATOM 628 C CA . ASP A 1 83 ? 17.535 -8.110 -21.244 1.00 91.00 83 ASP A CA 1
ATOM 629 C C . ASP A 1 83 ? 18.665 -7.368 -21.997 1.00 91.00 83 ASP A C 1
ATOM 631 O O . ASP A 1 83 ? 19.160 -7.866 -23.015 1.00 91.00 83 ASP A O 1
ATOM 635 N N . LEU A 1 84 ? 19.108 -6.191 -21.527 1.00 88.06 84 LEU A N 1
ATOM 636 C CA . LEU A 1 84 ? 20.132 -5.377 -22.202 1.00 88.06 84 LEU A CA 1
ATOM 637 C C . LEU A 1 84 ? 21.581 -5.874 -22.029 1.00 88.06 84 LEU A C 1
ATOM 639 O O . LEU A 1 84 ? 22.471 -5.295 -22.653 1.00 88.06 84 LEU A O 1
ATOM 643 N N . ASP A 1 85 ? 21.827 -6.936 -21.250 1.00 88.88 85 ASP A N 1
ATOM 644 C CA . ASP A 1 85 ? 23.175 -7.473 -20.942 1.00 88.88 85 ASP A CA 1
ATOM 645 C C . ASP A 1 85 ? 24.135 -6.397 -20.384 1.00 88.88 85 ASP A C 1
ATOM 647 O O . ASP A 1 85 ? 25.330 -6.374 -20.684 1.00 88.88 85 ASP A O 1
ATOM 651 N N . LEU A 1 86 ? 23.582 -5.471 -19.596 1.00 89.56 86 LEU A N 1
ATOM 652 C CA . LEU A 1 86 ? 24.295 -4.445 -18.831 1.00 89.56 86 LEU A CA 1
ATOM 653 C C . LEU A 1 86 ? 24.240 -4.805 -17.346 1.00 89.56 86 LEU A C 1
ATOM 655 O O . LEU A 1 86 ? 23.333 -5.521 -16.919 1.00 89.56 86 LEU A O 1
ATOM 659 N N . ASP A 1 87 ? 25.188 -4.310 -16.553 1.00 90.12 87 ASP A N 1
ATOM 660 C CA . ASP A 1 87 ? 25.100 -4.475 -15.101 1.00 90.12 87 ASP A CA 1
ATOM 661 C C . ASP A 1 87 ? 24.123 -3.475 -14.448 1.00 90.12 87 ASP A C 1
ATOM 663 O O . ASP A 1 87 ? 23.756 -2.445 -15.025 1.00 90.12 87 ASP A O 1
ATOM 667 N N . ASP A 1 88 ? 23.679 -3.795 -13.229 1.00 86.75 88 ASP A N 1
ATOM 668 C CA . ASP A 1 88 ? 22.672 -3.005 -12.511 1.00 86.75 88 ASP A CA 1
ATOM 669 C C . ASP A 1 88 ? 23.125 -1.559 -12.241 1.00 86.75 88 ASP A C 1
ATOM 671 O O . ASP A 1 88 ? 22.285 -0.652 -12.195 1.00 86.75 88 ASP A O 1
ATOM 675 N N . ASP A 1 89 ? 24.437 -1.326 -12.092 1.00 89.94 89 ASP A N 1
ATOM 676 C CA . ASP A 1 89 ? 25.013 0.001 -11.861 1.00 89.94 89 ASP A CA 1
ATOM 677 C C . ASP A 1 89 ? 24.975 0.838 -13.155 1.00 89.94 89 ASP A C 1
ATOM 679 O O . ASP A 1 89 ? 24.601 2.016 -13.111 1.00 89.94 89 ASP A O 1
ATOM 683 N N . GLU A 1 90 ? 25.296 0.241 -14.310 1.00 89.50 90 GLU A N 1
ATOM 684 C CA . GLU A 1 90 ? 25.201 0.871 -15.636 1.00 89.50 90 GLU A CA 1
ATOM 685 C C . GLU A 1 90 ? 23.752 1.250 -15.981 1.00 89.50 90 GLU A C 1
ATOM 687 O O . GLU A 1 90 ? 23.487 2.371 -16.439 1.00 89.50 90 GLU A O 1
ATOM 692 N N . ILE A 1 91 ? 22.798 0.351 -15.712 1.00 87.50 91 ILE A N 1
ATOM 693 C CA . ILE A 1 91 ? 21.362 0.615 -15.896 1.00 87.50 91 ILE A CA 1
ATOM 694 C C . ILE A 1 91 ? 20.908 1.726 -14.942 1.00 87.50 91 ILE A C 1
ATOM 696 O O . ILE A 1 91 ? 20.272 2.698 -15.368 1.00 87.50 91 ILE A O 1
ATOM 700 N N . GLY A 1 92 ? 21.288 1.647 -13.665 1.00 86.69 92 GLY A N 1
ATOM 701 C CA . GLY A 1 92 ? 20.971 2.666 -12.669 1.00 86.69 92 GLY A CA 1
ATOM 702 C C . GLY A 1 92 ? 21.503 4.051 -13.055 1.00 86.69 92 GLY A C 1
ATOM 703 O O . GLY A 1 92 ? 20.768 5.045 -12.977 1.00 86.69 92 GLY A O 1
ATOM 704 N N . GLU A 1 93 ? 22.760 4.153 -13.501 1.00 88.94 93 GLU A N 1
ATOM 705 C CA . GLU A 1 93 ? 23.363 5.406 -13.977 1.00 88.94 93 GLU A CA 1
ATOM 706 C C . GLU A 1 93 ? 22.611 5.972 -15.190 1.00 88.94 93 GLU A C 1
ATOM 708 O O . GLU A 1 93 ? 22.297 7.167 -15.212 1.00 88.94 93 GLU A O 1
ATOM 713 N N . ALA A 1 94 ? 22.227 5.126 -16.150 1.00 88.56 94 ALA A N 1
ATOM 714 C CA . ALA A 1 94 ? 21.443 5.541 -17.312 1.00 88.56 94 ALA A CA 1
ATOM 715 C C . ALA A 1 94 ? 20.044 6.073 -16.932 1.00 88.56 94 ALA A C 1
ATOM 717 O O . ALA A 1 94 ? 19.546 7.022 -17.548 1.00 88.56 94 ALA A O 1
ATOM 718 N N . LEU A 1 95 ? 19.433 5.533 -15.872 1.00 89.69 95 LEU A N 1
ATOM 719 C CA . LEU A 1 95 ? 18.122 5.951 -15.361 1.00 89.69 95 LEU A CA 1
ATOM 720 C C . LEU A 1 95 ? 18.140 7.260 -14.551 1.00 89.69 95 LEU A C 1
ATOM 722 O O . LEU A 1 95 ? 17.083 7.713 -14.111 1.00 89.69 95 LEU A O 1
ATOM 726 N N . VAL A 1 96 ? 19.287 7.930 -14.376 1.00 86.06 96 VAL A N 1
ATOM 727 C CA . VAL A 1 96 ? 19.392 9.162 -13.560 1.00 86.06 96 VAL A CA 1
ATOM 728 C C . VAL A 1 96 ? 18.451 10.293 -14.012 1.00 86.06 96 VAL A C 1
ATOM 730 O O . VAL A 1 96 ? 17.997 11.095 -13.195 1.00 86.06 96 VAL A O 1
ATOM 733 N N . TRP A 1 97 ? 18.108 10.345 -15.302 1.00 81.69 97 TRP A N 1
ATOM 734 C CA . TRP A 1 97 ? 17.173 11.331 -15.864 1.00 81.69 97 TRP A CA 1
ATOM 735 C C . TRP A 1 97 ? 15.707 10.870 -15.846 1.00 81.69 97 TRP A C 1
ATOM 737 O O . TRP A 1 97 ? 14.809 11.645 -16.176 1.00 81.69 97 TRP A O 1
ATOM 747 N N . HIS A 1 98 ? 15.464 9.632 -15.417 1.00 83.31 98 HIS A N 1
ATOM 748 C CA . HIS A 1 98 ? 14.165 8.975 -15.315 1.00 83.31 98 HIS A CA 1
ATOM 749 C C . HIS A 1 98 ? 13.895 8.581 -13.858 1.00 83.31 98 HIS 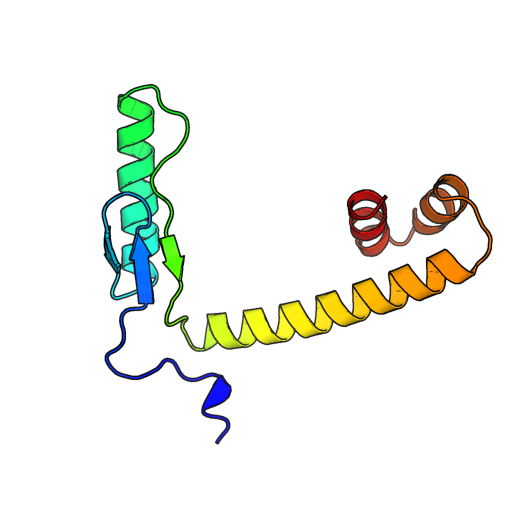A C 1
ATOM 751 O O . HIS A 1 98 ? 13.703 7.411 -13.545 1.00 83.31 98 HIS A O 1
ATOM 757 N N . SER A 1 99 ? 13.873 9.567 -12.954 1.00 81.00 99 SER A N 1
ATOM 758 C CA . SER A 1 99 ? 13.836 9.333 -11.500 1.00 81.00 99 SER A CA 1
ATOM 759 C C . SER A 1 99 ? 12.710 8.400 -11.039 1.00 81.00 99 SER A C 1
ATOM 761 O O . SER A 1 99 ? 12.924 7.585 -10.155 1.00 81.00 99 SER A O 1
ATOM 763 N N . SER A 1 100 ? 11.531 8.460 -11.670 1.00 76.06 100 SER A N 1
ATOM 764 C CA . SER A 1 100 ? 10.410 7.565 -11.348 1.00 76.06 100 SER A CA 1
ATOM 765 C C . SER A 1 100 ? 10.673 6.095 -11.689 1.00 76.06 100 SER A C 1
ATOM 767 O O . SER A 1 100 ? 10.122 5.219 -11.036 1.00 76.06 100 SER A O 1
ATOM 769 N N . PHE A 1 101 ? 11.486 5.824 -12.712 1.00 78.62 101 PHE A N 1
ATOM 770 C CA . PHE A 1 101 ? 11.927 4.472 -13.062 1.00 78.62 101 PHE A CA 1
ATOM 771 C C . PHE A 1 101 ? 13.138 4.048 -12.245 1.00 78.62 101 PHE A C 1
ATOM 773 O O . PHE A 1 101 ? 13.231 2.885 -11.877 1.00 78.62 101 PHE A O 1
ATOM 780 N N . ARG A 1 102 ? 14.029 4.987 -11.909 1.00 81.69 102 ARG A N 1
ATOM 781 C CA . ARG A 1 102 ? 15.159 4.704 -11.026 1.00 81.69 102 ARG A CA 1
ATOM 782 C C . ARG A 1 102 ? 14.704 4.222 -9.651 1.00 81.69 102 ARG A C 1
ATOM 784 O O . ARG A 1 102 ? 15.200 3.207 -9.190 1.00 81.69 102 ARG A O 1
ATOM 791 N N . ASP A 1 103 ? 13.716 4.883 -9.051 1.00 84.19 103 ASP A N 1
ATOM 792 C CA . ASP A 1 103 ? 13.160 4.446 -7.764 1.00 84.19 103 ASP A CA 1
ATOM 793 C C . ASP A 1 103 ? 12.570 3.022 -7.840 1.00 84.19 103 ASP A C 1
ATOM 795 O O . ASP A 1 103 ? 12.649 2.265 -6.875 1.00 84.19 103 ASP A O 1
ATOM 799 N N . ALA A 1 104 ? 11.978 2.651 -8.981 1.00 79.88 104 ALA A N 1
ATOM 800 C CA . ALA A 1 104 ? 11.435 1.312 -9.203 1.00 79.88 104 ALA A CA 1
ATOM 801 C C . ALA A 1 104 ? 12.535 0.263 -9.453 1.00 79.88 104 ALA A C 1
ATOM 803 O O . ALA A 1 104 ? 12.438 -0.847 -8.936 1.00 79.88 104 ALA A O 1
ATOM 804 N N . TRP A 1 105 ? 13.586 0.626 -10.193 1.00 84.38 105 TRP A N 1
ATOM 805 C CA . TRP A 1 105 ? 14.770 -0.204 -10.432 1.00 84.38 105 TRP A CA 1
ATOM 806 C C . TRP A 1 105 ? 15.516 -0.505 -9.127 1.00 84.38 105 TRP A C 1
ATOM 808 O O . TRP A 1 105 ? 15.686 -1.670 -8.780 1.00 84.38 105 TRP A O 1
ATOM 818 N N . ASP A 1 106 ? 15.832 0.531 -8.341 1.00 83.50 106 ASP A N 1
ATOM 819 C CA . ASP A 1 106 ? 16.523 0.413 -7.048 1.00 83.50 106 ASP A CA 1
ATOM 820 C C . ASP A 1 106 ? 15.717 -0.420 -6.022 1.00 83.50 106 ASP A C 1
ATOM 822 O O . ASP A 1 106 ? 16.274 -0.962 -5.070 1.00 83.50 106 ASP A O 1
ATOM 826 N N . ALA A 1 107 ? 14.389 -0.505 -6.171 1.00 84.69 107 ALA A N 1
ATOM 827 C CA . ALA A 1 107 ? 13.533 -1.339 -5.325 1.00 84.69 107 ALA A CA 1
ATOM 828 C C . ALA A 1 107 ? 13.504 -2.821 -5.749 1.00 84.69 107 ALA A C 1
ATOM 830 O O . ALA A 1 107 ? 13.091 -3.663 -4.943 1.00 84.69 107 ALA A O 1
ATOM 831 N N . LYS A 1 108 ? 13.888 -3.128 -6.997 1.00 78.62 108 LYS A N 1
ATOM 832 C CA . LYS A 1 108 ? 13.923 -4.481 -7.578 1.00 78.62 108 LYS A CA 1
ATOM 833 C C . LYS A 1 108 ? 15.288 -5.156 -7.379 1.00 78.62 108 LYS A C 1
ATOM 835 O O . LYS A 1 108 ? 15.303 -6.357 -7.107 1.00 78.62 108 LYS A O 1
ATOM 840 N N . SER A 1 109 ? 16.381 -4.393 -7.506 1.00 72.44 109 SER A N 1
ATOM 841 C CA . SER A 1 109 ? 17.784 -4.815 -7.307 1.00 72.44 109 SER A CA 1
ATOM 842 C C . SER A 1 109 ? 18.120 -5.125 -5.845 1.00 72.44 109 SER A C 1
ATOM 844 O O . SER A 1 109 ? 18.743 -6.174 -5.567 1.00 72.44 109 SER A O 1
#